Protein AF-A0A338P6B0-F1 (afdb_monomer)

InterPro domains:
  IPR024129 Sphingomyelin phosphodiesterase 4 [PF14724] (1-110)
  IPR024129 Sphingomyelin phosphodiesterase 4 [PTHR12988] (1-110)

Radius of gyration: 15.69 Å; Cα contacts (8 Å, |Δi|>4): 80; chains: 1; bounding box: 46×27×50 Å

Solvent-accessible surface area (backbone atoms only — not comparable to full-atom values): 6529 Å² total; per-residue (Å²): 135,83,74,83,70,80,70,52,51,69,54,57,44,50,52,53,56,53,41,69,75,75,45,58,71,63,57,46,53,55,53,49,44,50,50,60,69,75,49,56,46,77,50,47,60,71,38,42,67,58,52,50,33,50,48,70,18,40,94,87,58,84,40,58,37,65,39,63,89,75,57,38,58,91,81,39,45,64,57,29,51,50,52,50,52,38,64,28,88,88,15,53,54,41,53,42,53,52,51,56,64,66,59,73,86,77,75,82,73,131

Organism: Mus musculus (NCBI:txid10090)

Mean predicted aligned error: 7.21 Å

Sequence (110 aa):
MAFPHLQQPSFLLASLKADSINKPFAQRCQDLVKVIEDFPAKELHAVFPWLVESIFGSLDGVLVGWNLRCLQGRVNPVEYSTAMEFLDPSGPMMKLVYKLQAEDYNFDFP

Secondary structure (DSSP, 8-state):
--------HHHHHHHHHHHHHHS-HHHHHHHHHHHHHHS-HHHHHHHHHHHHHHHH--TTSS--TT-GGG--TTT-HHHHHHHHHHHSTTSHHHHHHHHHHSS-------

Foldseek 3Di:
DDDPPPQPLVNVLVVLVVCLPVDDLLVNLVVLLCCLVPDALVSLVSCVVVQCCLCPNDPVNPGCRVVLVPLDCVVPVPSNVSNCQCPPCPHSVVSSVVSNVPPDPPPPPD

Structure (mmCIF, N/CA/C/O backbone):
data_AF-A0A338P6B0-F1
#
_entry.id   AF-A0A338P6B0-F1
#
loop_
_atom_site.group_PDB
_atom_site.id
_atom_site.type_symbol
_atom_site.label_atom_id
_atom_site.label_alt_id
_atom_site.label_comp_id
_atom_site.label_asym_id
_atom_site.label_entity_id
_atom_site.label_seq_id
_atom_site.pdbx_PDB_ins_code
_atom_site.Cartn_x
_atom_site.Cartn_y
_atom_site.Cartn_z
_atom_site.occupancy
_atom_site.B_iso_or_equiv
_atom_site.auth_seq_id
_atom_site.auth_comp_id
_atom_site.auth_asym_id
_atom_site.auth_atom_id
_atom_site.pdbx_PDB_model_num
ATOM 1 N N . MET A 1 1 ? 7.645 2.167 31.956 1.00 34.25 1 MET A N 1
ATOM 2 C CA . MET A 1 1 ? 7.001 1.435 30.846 1.00 34.25 1 MET A CA 1
ATOM 3 C C . MET A 1 1 ? 6.404 2.490 29.930 1.00 34.25 1 MET A C 1
ATOM 5 O O . MET A 1 1 ? 5.548 3.234 30.388 1.00 34.25 1 MET A O 1
ATOM 9 N N . ALA A 1 2 ? 6.963 2.678 28.734 1.00 34.28 2 ALA A N 1
ATOM 10 C CA . ALA A 1 2 ? 6.508 3.710 27.806 1.00 34.28 2 ALA A CA 1
ATOM 11 C C . ALA A 1 2 ? 5.247 3.213 27.091 1.00 34.28 2 ALA A C 1
ATOM 13 O O . ALA A 1 2 ? 5.268 2.146 26.483 1.00 34.28 2 ALA A O 1
ATOM 14 N N . PHE A 1 3 ? 4.155 3.966 27.200 1.00 38.03 3 PHE A N 1
ATOM 15 C CA . PHE A 1 3 ? 2.986 3.782 26.348 1.00 38.03 3 PHE A CA 1
ATOM 16 C C . PHE A 1 3 ? 3.438 3.981 24.894 1.00 38.03 3 PHE A C 1
ATOM 18 O O . PHE A 1 3 ? 4.085 5.000 24.631 1.00 38.03 3 PHE A O 1
ATOM 25 N N . PRO A 1 4 ? 3.147 3.066 23.949 1.00 51.69 4 PRO A N 1
ATOM 26 C CA . PRO A 1 4 ? 3.332 3.390 22.549 1.00 51.69 4 PRO A CA 1
ATOM 27 C C . PRO A 1 4 ? 2.325 4.501 22.261 1.00 51.69 4 PRO A C 1
ATOM 29 O O . PRO A 1 4 ? 1.113 4.323 22.350 1.00 51.69 4 PRO A O 1
ATOM 32 N N . HIS A 1 5 ? 2.866 5.697 22.082 1.00 48.66 5 HIS A N 1
ATOM 33 C CA . HIS A 1 5 ? 2.152 6.906 21.733 1.00 48.66 5 HIS A CA 1
ATOM 34 C C . HIS A 1 5 ? 1.182 6.578 20.594 1.00 48.66 5 HIS A C 1
ATOM 36 O O . HIS A 1 5 ? 1.644 6.220 19.514 1.00 48.66 5 HIS A O 1
ATOM 42 N N . LEU A 1 6 ? -0.131 6.680 20.848 1.00 49.47 6 LEU A N 1
ATOM 43 C CA . LEU A 1 6 ? -1.182 6.711 19.826 1.00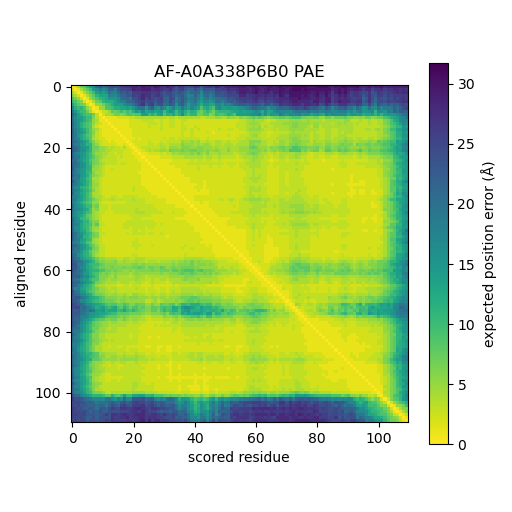 49.47 6 LEU A CA 1
ATOM 44 C C . LEU A 1 6 ? -0.701 7.647 18.723 1.00 49.47 6 LEU A C 1
ATOM 46 O O . LEU A 1 6 ? -0.664 8.867 18.905 1.00 49.47 6 LEU A O 1
ATOM 50 N N . GLN A 1 7 ? -0.192 7.068 17.640 1.00 53.53 7 GLN A N 1
ATOM 51 C CA . GLN A 1 7 ? 0.432 7.824 16.578 1.00 53.53 7 GLN A CA 1
ATOM 52 C C . GLN A 1 7 ? -0.703 8.645 15.982 1.00 53.53 7 GLN A C 1
ATOM 54 O O . GLN A 1 7 ? -1.694 8.097 15.511 1.00 53.53 7 GLN A O 1
ATOM 59 N N . GLN A 1 8 ? -0.649 9.973 16.124 1.00 59.91 8 GLN A N 1
ATOM 60 C CA . GLN A 1 8 ? -1.706 10.792 15.549 1.00 59.91 8 GLN A CA 1
ATOM 61 C C . GLN A 1 8 ? -1.793 10.440 14.056 1.00 59.91 8 GLN A C 1
ATOM 63 O O . GLN A 1 8 ? -0.744 10.338 13.413 1.00 59.91 8 GLN A O 1
ATOM 68 N N . PRO A 1 9 ? -2.995 10.265 13.482 1.00 63.06 9 PRO A N 1
ATOM 69 C CA . PRO A 1 9 ? -3.140 9.875 12.078 1.00 63.06 9 PRO A CA 1
ATOM 70 C C . PRO A 1 9 ? -2.410 10.830 11.114 1.00 63.06 9 PRO A C 1
ATOM 72 O O . PRO A 1 9 ? -1.958 10.425 10.045 1.00 63.06 9 PRO A O 1
ATOM 75 N N . SER A 1 10 ? -2.201 12.084 11.531 1.00 75.75 10 SER A N 1
ATOM 76 C CA . SER A 1 10 ? -1.361 13.075 10.852 1.00 75.75 10 SER A CA 1
ATOM 77 C C . SER A 1 10 ? 0.113 12.664 10.730 1.00 75.75 10 SER A C 1
ATOM 79 O O . SER A 1 10 ? 0.720 12.905 9.688 1.00 75.75 10 SER A O 1
ATOM 81 N N . PHE A 1 11 ? 0.694 12.031 11.752 1.00 86.38 11 PHE A N 1
ATOM 82 C CA . PHE A 1 11 ? 2.084 11.576 11.735 1.00 86.38 11 PHE A CA 1
ATOM 83 C C . PHE A 1 11 ? 2.261 10.356 10.833 1.00 86.38 11 PHE A C 1
ATOM 85 O O . PHE A 1 11 ? 3.168 10.356 10.006 1.00 86.38 11 PHE A O 1
ATOM 92 N N . LEU A 1 12 ? 1.367 9.362 10.927 1.00 89.25 12 LEU A N 1
ATOM 93 C CA . LEU A 1 12 ? 1.394 8.197 10.036 1.00 89.25 12 LEU A CA 1
ATOM 94 C C . LEU A 1 12 ? 1.324 8.635 8.566 1.00 89.25 12 LEU A C 1
ATOM 96 O O . LEU A 1 12 ? 2.152 8.225 7.754 1.00 89.25 12 LEU A O 1
ATOM 100 N N . LEU A 1 13 ? 0.389 9.533 8.239 1.00 89.88 13 LEU A N 1
ATOM 101 C CA . LEU A 1 13 ? 0.268 10.088 6.894 1.00 89.88 13 LEU A CA 1
ATOM 102 C C . LEU A 1 13 ? 1.536 10.833 6.451 1.00 89.88 13 LEU A C 1
ATOM 104 O O . LEU A 1 13 ? 1.967 10.687 5.308 1.00 89.88 13 LEU A O 1
ATOM 108 N N . ALA A 1 14 ? 2.134 11.635 7.335 1.00 90.25 14 ALA A N 1
ATOM 109 C CA . ALA A 1 14 ? 3.360 12.370 7.033 1.00 90.25 14 ALA A CA 1
ATOM 110 C C . ALA A 1 14 ? 4.542 11.427 6.758 1.00 90.25 14 ALA A C 1
ATOM 112 O O . ALA A 1 14 ? 5.258 11.625 5.775 1.00 90.25 14 ALA A O 1
ATOM 113 N N . SER A 1 15 ? 4.711 10.381 7.571 1.00 90.75 15 SER A N 1
ATOM 114 C CA . SER A 1 15 ? 5.738 9.355 7.369 1.00 90.75 15 SER A CA 1
ATOM 115 C C . SER A 1 15 ? 5.542 8.616 6.048 1.00 90.75 15 SER A C 1
ATOM 117 O O . SER A 1 15 ? 6.479 8.530 5.258 1.00 90.75 15 SER A O 1
ATOM 119 N N . LEU A 1 16 ? 4.317 8.170 5.751 1.00 91.94 16 LEU A N 1
ATOM 120 C CA . LEU A 1 16 ? 4.005 7.486 4.494 1.00 91.94 16 LEU A CA 1
ATOM 121 C C . LEU A 1 16 ? 4.262 8.373 3.268 1.00 91.94 16 LEU A C 1
ATOM 123 O O . LEU A 1 16 ? 4.820 7.913 2.270 1.00 91.94 16 LEU A O 1
ATOM 127 N N . LYS A 1 17 ? 3.911 9.662 3.343 1.00 91.56 17 LYS A N 1
ATOM 128 C CA . LYS A 1 17 ? 4.219 10.637 2.287 1.00 91.56 17 LYS A CA 1
ATOM 129 C C . LYS A 1 17 ? 5.722 10.817 2.098 1.00 91.56 17 LYS A C 1
ATOM 131 O O . LYS A 1 17 ? 6.184 10.802 0.959 1.00 91.56 17 LYS A O 1
ATOM 136 N N . ALA A 1 18 ? 6.488 10.947 3.178 1.00 91.00 18 ALA A N 1
ATOM 137 C CA . ALA A 1 18 ? 7.942 11.057 3.089 1.00 91.00 18 ALA A CA 1
ATOM 138 C C . ALA A 1 18 ? 8.565 9.794 2.467 1.00 91.00 18 ALA A C 1
ATOM 140 O O . ALA A 1 18 ? 9.399 9.885 1.563 1.00 91.00 18 ALA A O 1
ATOM 141 N N . ASP A 1 19 ? 8.113 8.617 2.888 1.00 89.94 19 ASP A N 1
ATOM 142 C CA . ASP A 1 19 ? 8.575 7.331 2.368 1.00 89.94 19 ASP A CA 1
ATOM 143 C C . ASP A 1 19 ? 8.227 7.138 0.891 1.00 89.94 19 ASP A C 1
ATOM 145 O O . ASP A 1 19 ? 9.012 6.556 0.140 1.00 89.94 19 ASP A O 1
ATOM 149 N N . SER A 1 20 ? 7.092 7.689 0.447 1.00 86.31 20 SER A N 1
ATOM 150 C CA . SER A 1 20 ? 6.655 7.602 -0.948 1.00 86.31 20 SER A CA 1
ATOM 151 C C . SER A 1 20 ? 7.646 8.220 -1.942 1.00 86.31 20 SER A C 1
ATOM 153 O O . SER A 1 20 ? 7.681 7.788 -3.092 1.00 86.31 20 SER A O 1
ATOM 155 N N . ILE A 1 21 ? 8.475 9.169 -1.497 1.00 86.31 21 ILE A N 1
ATOM 156 C CA . ILE A 1 21 ? 9.459 9.883 -2.325 1.00 86.31 21 ILE A CA 1
ATOM 157 C C . ILE A 1 21 ? 10.870 9.313 -2.125 1.00 86.31 21 ILE A C 1
ATOM 159 O O . ILE A 1 21 ? 11.664 9.284 -3.062 1.00 86.31 21 ILE A O 1
ATOM 163 N N . ASN A 1 22 ? 11.186 8.852 -0.913 1.00 89.50 22 ASN A N 1
ATOM 164 C CA . ASN A 1 22 ? 12.560 8.522 -0.527 1.00 89.50 22 ASN A CA 1
ATOM 165 C C . ASN A 1 22 ? 12.908 7.029 -0.634 1.00 89.50 22 ASN A C 1
ATOM 167 O O . ASN A 1 22 ? 14.090 6.686 -0.610 1.00 89.50 22 ASN A O 1
ATOM 171 N N . LYS A 1 23 ? 11.915 6.133 -0.731 1.00 91.44 23 LYS A N 1
ATOM 172 C CA . LYS A 1 23 ? 12.139 4.679 -0.737 1.00 91.44 23 LYS A CA 1
ATOM 173 C C . LYS A 1 23 ? 11.882 4.038 -2.111 1.00 91.44 23 LYS A C 1
ATOM 175 O O . LYS A 1 23 ? 10.958 4.446 -2.819 1.00 91.44 23 LYS A O 1
ATOM 180 N N . PRO A 1 24 ? 12.629 2.975 -2.473 1.00 92.00 24 PRO A N 1
ATOM 181 C CA . PRO A 1 24 ? 12.339 2.163 -3.657 1.00 92.00 24 PRO A CA 1
ATOM 182 C C . PRO A 1 24 ? 10.919 1.575 -3.635 1.00 92.00 24 PRO A C 1
ATOM 184 O O . PRO A 1 24 ? 10.380 1.284 -2.568 1.00 92.00 24 PRO A O 1
ATOM 187 N N . PHE A 1 25 ? 10.320 1.344 -4.810 1.00 91.94 25 PHE A N 1
ATOM 188 C CA . PHE A 1 25 ? 8.941 0.844 -4.949 1.00 91.94 25 PHE A CA 1
ATOM 189 C C . PHE A 1 25 ? 8.655 -0.426 -4.139 1.00 91.94 25 PHE A C 1
ATOM 191 O O . PHE A 1 25 ? 7.689 -0.459 -3.377 1.00 91.94 25 PHE A O 1
ATOM 198 N N . ALA A 1 26 ? 9.519 -1.437 -4.246 1.00 91.38 26 ALA A N 1
ATOM 199 C CA . ALA A 1 26 ? 9.328 -2.696 -3.533 1.00 91.38 26 ALA A CA 1
ATOM 200 C C . ALA A 1 26 ? 9.326 -2.508 -2.005 1.00 91.38 26 ALA A C 1
ATOM 202 O O . ALA A 1 26 ? 8.476 -3.067 -1.313 1.00 91.38 26 ALA A O 1
ATOM 203 N N . GLN A 1 27 ? 10.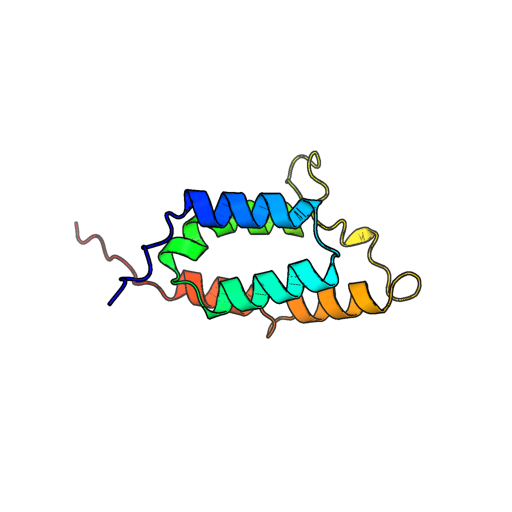218 -1.656 -1.485 1.00 92.75 27 GLN A N 1
ATOM 204 C CA . GLN A 1 27 ? 10.269 -1.352 -0.055 1.00 92.75 27 GLN A CA 1
ATOM 205 C C . GLN A 1 27 ? 9.014 -0.606 0.401 1.00 92.75 27 GLN A C 1
ATOM 207 O O . GLN A 1 27 ? 8.453 -0.939 1.441 1.00 92.75 27 GLN A O 1
ATOM 212 N N . ARG A 1 28 ? 8.533 0.357 -0.398 1.00 94.00 28 ARG A N 1
ATOM 213 C CA . ARG A 1 28 ? 7.277 1.070 -0.114 1.00 94.00 28 ARG A CA 1
ATOM 214 C C . ARG A 1 28 ? 6.103 0.101 0.007 1.00 94.00 28 ARG A C 1
ATOM 216 O O . ARG A 1 28 ? 5.334 0.211 0.952 1.00 94.00 28 ARG A O 1
ATOM 223 N N . CYS A 1 29 ? 5.990 -0.870 -0.902 1.00 94.38 29 CYS A N 1
ATOM 224 C CA . CYS A 1 29 ? 4.933 -1.880 -0.833 1.00 94.38 29 CYS A CA 1
ATOM 225 C C . CYS A 1 29 ? 5.035 -2.722 0.444 1.00 94.38 29 CYS A C 1
ATOM 227 O O . CYS A 1 29 ? 4.032 -2.892 1.129 1.00 94.38 29 CYS A O 1
ATOM 229 N N . GLN A 1 30 ? 6.232 -3.199 0.801 1.00 93.62 30 GLN A N 1
ATOM 230 C CA . GLN A 1 30 ? 6.442 -3.982 2.027 1.00 93.62 30 GLN A CA 1
ATOM 231 C C . GLN A 1 30 ? 6.120 -3.193 3.299 1.00 93.62 30 GLN A C 1
ATOM 233 O O . GLN A 1 30 ? 5.496 -3.729 4.215 1.00 93.62 30 GLN A O 1
ATOM 238 N N . ASP A 1 31 ? 6.520 -1.925 3.357 1.00 93.94 31 ASP A N 1
ATOM 239 C CA . ASP A 1 31 ? 6.215 -1.055 4.492 1.00 93.94 31 ASP A CA 1
ATOM 240 C C . ASP A 1 31 ? 4.701 -0.818 4.600 1.00 93.94 31 ASP A C 1
ATOM 242 O O . ASP A 1 31 ? 4.146 -0.881 5.695 1.00 93.94 31 ASP A O 1
ATOM 246 N N . LEU A 1 32 ? 4.009 -0.642 3.468 1.00 94.88 32 LEU A N 1
ATOM 247 C CA . LEU A 1 32 ? 2.549 -0.543 3.437 1.00 94.88 32 LEU A CA 1
ATOM 248 C C . LEU A 1 32 ? 1.858 -1.824 3.910 1.00 94.88 32 LEU A C 1
ATOM 250 O O . LEU A 1 32 ? 0.864 -1.721 4.623 1.00 94.88 32 LEU A O 1
ATOM 254 N N . VAL A 1 33 ? 2.377 -3.012 3.573 1.00 96.25 33 VAL A N 1
ATOM 255 C CA . VAL A 1 33 ? 1.838 -4.278 4.105 1.00 96.25 33 VAL A CA 1
ATOM 256 C C . VAL A 1 33 ? 1.872 -4.271 5.630 1.00 96.25 33 VAL A C 1
ATOM 258 O O . VAL A 1 33 ? 0.843 -4.508 6.258 1.00 96.25 33 VAL A O 1
ATOM 261 N N . LYS A 1 34 ? 3.018 -3.915 6.223 1.00 94.94 34 LYS A N 1
ATOM 262 C CA . LYS A 1 34 ? 3.155 -3.832 7.684 1.00 94.94 34 LYS A CA 1
ATOM 263 C C . LYS A 1 34 ? 2.206 -2.806 8.282 1.00 94.94 34 LYS A C 1
ATOM 265 O O . LYS A 1 34 ? 1.553 -3.095 9.272 1.00 94.94 34 LYS A O 1
ATOM 270 N N . VAL A 1 35 ? 2.068 -1.633 7.660 1.00 94.38 35 VAL A N 1
ATOM 271 C CA . VAL A 1 35 ? 1.124 -0.616 8.146 1.00 94.38 35 VAL A CA 1
ATOM 272 C C . VAL A 1 35 ? -0.310 -1.151 8.152 1.00 94.38 35 VAL A C 1
ATOM 274 O O . VAL A 1 35 ? -1.020 -0.981 9.140 1.00 94.38 35 VAL A O 1
ATOM 277 N N . ILE A 1 36 ? -0.731 -1.833 7.085 1.00 94.81 36 ILE A N 1
ATOM 278 C CA . ILE A 1 36 ? -2.072 -2.426 6.987 1.00 94.81 36 ILE A CA 1
ATOM 279 C C . ILE A 1 36 ? -2.292 -3.489 8.072 1.00 94.81 36 ILE A C 1
ATOM 281 O O . ILE A 1 36 ? -3.394 -3.581 8.620 1.00 94.81 36 ILE A O 1
ATOM 285 N N . GLU A 1 37 ? -1.272 -4.280 8.399 1.00 93.88 37 GLU A N 1
ATOM 286 C CA . GLU A 1 37 ? -1.349 -5.333 9.417 1.00 93.88 37 GLU A CA 1
ATOM 287 C C . GLU A 1 37 ? -1.336 -4.758 10.844 1.00 93.88 37 GLU A C 1
ATOM 289 O O . GLU A 1 37 ? -2.247 -5.057 11.624 1.00 93.88 37 GLU A O 1
ATOM 294 N N . ASP A 1 38 ? -0.394 -3.865 11.144 1.00 94.44 38 ASP A N 1
ATOM 295 C CA . ASP A 1 38 ? -0.065 -3.418 12.502 1.00 94.44 38 ASP A CA 1
ATOM 296 C C . ASP A 1 38 ? -0.981 -2.302 13.033 1.00 94.44 38 ASP A C 1
ATOM 298 O O . ASP A 1 38 ? -1.219 -2.219 14.240 1.00 94.44 38 ASP A O 1
ATOM 302 N N . PHE A 1 39 ? -1.513 -1.433 12.164 1.00 92.62 39 PHE A N 1
ATOM 303 C CA . PHE A 1 39 ? -2.287 -0.263 12.600 1.00 92.62 39 PHE A CA 1
ATOM 304 C C . PHE A 1 39 ? -3.790 -0.555 12.727 1.00 92.62 39 PHE A C 1
ATOM 306 O O . PHE A 1 39 ? -4.338 -1.342 11.950 1.00 92.62 39 PHE A O 1
ATOM 313 N N . PRO A 1 40 ? -4.508 0.076 13.676 1.00 91.38 40 PRO A N 1
ATOM 314 C CA . PRO A 1 40 ? -5.953 -0.094 13.821 1.00 91.38 40 PRO A CA 1
ATOM 315 C C . PRO A 1 40 ? -6.723 0.550 12.657 1.00 91.38 40 PRO A C 1
ATOM 317 O O . PRO A 1 40 ? -6.252 1.501 12.029 1.00 91.38 40 PRO A O 1
ATOM 320 N N . ALA A 1 41 ? -7.941 0.068 12.391 1.00 91.06 41 ALA A N 1
ATOM 321 C CA . ALA A 1 41 ? -8.752 0.543 11.268 1.00 91.06 41 ALA A CA 1
ATOM 322 C C . ALA A 1 41 ? -9.034 2.053 11.336 1.00 91.06 41 ALA A C 1
ATOM 324 O O . ALA A 1 41 ? -8.934 2.723 10.313 1.00 91.06 41 ALA A O 1
ATOM 325 N N . LYS A 1 42 ? -9.251 2.627 12.525 1.00 88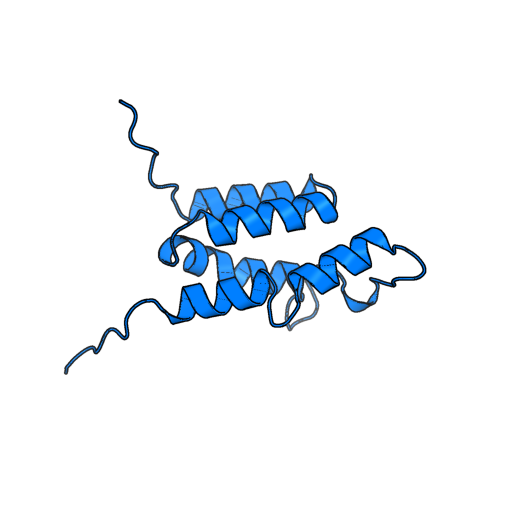.94 42 LYS A N 1
ATOM 326 C CA . LYS A 1 42 ? -9.367 4.085 12.716 1.00 88.94 42 LYS A CA 1
ATOM 327 C C . LYS A 1 42 ? -8.203 4.898 12.128 1.00 88.94 42 LYS A C 1
ATOM 329 O O . LYS A 1 42 ? -8.429 5.944 11.522 1.00 88.94 42 LYS A O 1
ATOM 334 N N . GLU A 1 43 ? -6.960 4.455 12.320 1.00 90.62 43 GLU A N 1
ATOM 335 C CA . GLU A 1 43 ? -5.785 5.144 11.761 1.00 90.62 43 GLU A CA 1
ATOM 336 C C . GLU A 1 43 ? -5.673 4.904 10.254 1.00 90.62 43 GLU A C 1
ATOM 338 O O . GLU A 1 43 ? -5.368 5.826 9.494 1.00 90.62 43 GLU A O 1
ATOM 343 N N . LEU A 1 44 ? -5.999 3.687 9.816 1.00 93.00 44 LEU A N 1
ATOM 344 C CA . LEU A 1 44 ? -6.014 3.311 8.406 1.00 93.00 44 LEU A CA 1
ATOM 345 C C . LEU A 1 44 ? -7.075 4.086 7.603 1.00 93.00 44 LEU A C 1
ATOM 347 O O . LEU A 1 44 ? -6.789 4.514 6.487 1.00 93.00 44 LEU A O 1
ATOM 351 N N . HIS A 1 45 ? -8.251 4.353 8.179 1.00 91.75 45 HIS A N 1
ATOM 352 C CA . HIS A 1 45 ? -9.307 5.185 7.584 1.00 91.75 45 HIS A CA 1
ATOM 353 C C . HIS A 1 45 ? -8.803 6.591 7.260 1.00 91.75 45 HIS A C 1
ATOM 355 O O . HIS A 1 45 ? -9.088 7.123 6.189 1.00 91.75 45 HIS A O 1
ATOM 361 N N . ALA A 1 46 ? -8.005 7.182 8.152 1.00 90.69 46 ALA A N 1
ATOM 362 C CA . ALA A 1 46 ? -7.473 8.527 7.953 1.00 90.69 46 ALA A CA 1
ATOM 363 C C . ALA A 1 46 ? -6.461 8.611 6.796 1.00 90.69 46 ALA A C 1
ATOM 365 O O . ALA A 1 46 ? -6.357 9.653 6.147 1.00 90.69 46 ALA A O 1
ATOM 366 N N . VAL A 1 47 ? -5.717 7.533 6.527 1.00 93.12 47 VAL A N 1
ATOM 367 C CA . VAL A 1 47 ? -4.715 7.493 5.445 1.00 93.12 47 VAL A CA 1
ATOM 368 C C . VAL A 1 47 ? -5.247 6.895 4.143 1.00 93.12 47 VAL A C 1
ATOM 370 O O . VAL A 1 47 ? -4.648 7.117 3.091 1.00 93.12 47 VAL A O 1
ATOM 373 N N . PHE A 1 48 ? -6.371 6.175 4.187 1.00 93.88 48 PHE A N 1
ATOM 374 C CA . PHE A 1 48 ? -6.930 5.449 3.046 1.00 93.88 48 PHE A CA 1
ATOM 375 C C . PHE A 1 48 ? -7.169 6.318 1.800 1.00 93.88 48 PHE A C 1
ATOM 377 O O . PHE A 1 48 ? -6.707 5.915 0.731 1.00 93.88 48 PHE A O 1
ATOM 384 N N . PRO A 1 49 ? -7.783 7.520 1.883 1.00 93.19 49 PRO A N 1
ATOM 385 C CA . PRO A 1 49 ? -7.989 8.358 0.700 1.00 93.19 49 PRO A CA 1
ATOM 386 C C . PRO A 1 49 ? -6.678 8.716 -0.006 1.00 93.19 49 PRO A C 1
ATOM 388 O O . PRO A 1 49 ? -6.574 8.614 -1.227 1.00 93.19 49 PRO A O 1
ATOM 391 N N . TRP A 1 50 ? -5.651 9.071 0.771 1.00 92.88 50 TRP A N 1
ATOM 392 C CA . TRP A 1 50 ? -4.333 9.377 0.224 1.00 92.88 50 TRP A CA 1
ATOM 393 C C . TRP A 1 50 ? -3.655 8.135 -0.362 1.00 92.88 50 TRP A C 1
ATOM 395 O O . TRP A 1 50 ? -3.009 8.229 -1.402 1.00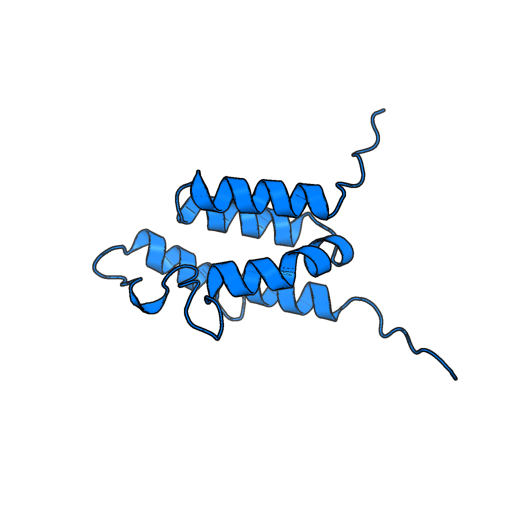 92.88 50 TRP A O 1
ATOM 405 N N . LEU A 1 51 ? -3.799 6.971 0.276 1.00 94.12 51 LEU A N 1
ATOM 406 C CA . LEU A 1 51 ? -3.228 5.722 -0.224 1.00 94.12 51 LEU A CA 1
ATOM 407 C C . LEU A 1 51 ? -3.813 5.352 -1.595 1.00 94.12 51 LEU A C 1
ATOM 409 O O . LEU A 1 51 ? -3.062 5.025 -2.511 1.00 94.12 51 LEU A O 1
ATOM 413 N N . VAL A 1 52 ? -5.136 5.451 -1.750 1.00 94.75 52 VAL A N 1
ATOM 414 C CA . VAL A 1 52 ? -5.831 5.191 -3.021 1.00 94.75 52 VAL A CA 1
ATOM 415 C C . VAL A 1 52 ? -5.322 6.133 -4.112 1.00 94.75 52 VAL A C 1
ATOM 417 O O . VAL A 1 52 ? -4.934 5.670 -5.183 1.00 94.75 52 VAL A O 1
ATOM 420 N N . GLU A 1 53 ? -5.249 7.434 -3.832 1.00 93.88 53 GLU A N 1
ATOM 421 C CA . GLU A 1 53 ? -4.733 8.429 -4.780 1.00 93.88 53 GLU A CA 1
ATOM 422 C C . GLU A 1 53 ? -3.248 8.197 -5.122 1.00 93.88 53 GLU A C 1
ATOM 424 O O . GLU A 1 53 ? -2.841 8.309 -6.277 1.00 93.88 53 GLU A O 1
ATOM 429 N N . SER A 1 54 ? -2.434 7.802 -4.140 1.00 93.44 54 SER A N 1
ATOM 430 C CA . SER A 1 54 ? -1.015 7.471 -4.321 1.00 93.44 54 SER A CA 1
ATOM 431 C C . SER A 1 54 ? -0.808 6.230 -5.194 1.00 93.44 54 SER A C 1
ATOM 433 O O . SER A 1 54 ? 0.136 6.187 -5.979 1.00 93.44 54 SER A O 1
ATOM 435 N N . ILE A 1 55 ? -1.689 5.230 -5.098 1.00 94.44 55 ILE A N 1
ATOM 436 C CA . ILE A 1 55 ? -1.600 3.987 -5.877 1.00 94.44 55 ILE A CA 1
ATOM 437 C C . ILE A 1 55 ? -2.156 4.187 -7.289 1.00 94.44 55 ILE A C 1
ATOM 439 O O . ILE A 1 55 ? -1.461 3.928 -8.274 1.00 94.44 55 ILE A O 1
ATOM 443 N N . PHE A 1 56 ? -3.407 4.636 -7.393 1.00 94.50 56 PHE A N 1
ATOM 444 C CA . PHE A 1 56 ? -4.162 4.645 -8.649 1.00 94.50 56 PHE A CA 1
ATOM 445 C C . PHE A 1 56 ? -4.062 5.964 -9.414 1.00 94.50 56 PHE A C 1
ATOM 447 O O . PHE A 1 56 ? -4.371 5.999 -10.606 1.00 94.50 56 PHE A O 1
ATOM 454 N N . GLY A 1 57 ? -3.601 7.021 -8.752 1.00 93.75 57 GLY A N 1
ATOM 455 C CA . GLY A 1 57 ? -3.639 8.374 -9.276 1.00 93.75 57 GLY A CA 1
ATOM 456 C C . GLY A 1 57 ? -4.944 9.092 -8.946 1.00 93.75 57 GLY A C 1
ATOM 457 O O . GLY A 1 57 ? -5.908 8.504 -8.448 1.00 93.75 57 GLY A O 1
ATOM 458 N N . SER A 1 58 ? -4.962 10.392 -9.216 1.00 91.81 58 SER A N 1
ATOM 459 C CA . SER A 1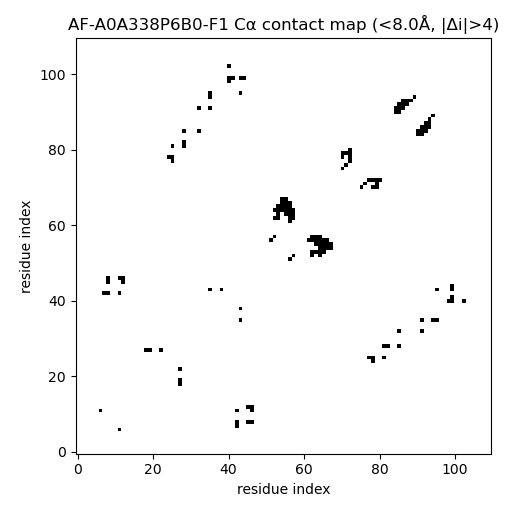 58 ? -6.138 11.235 -9.040 1.00 91.81 58 SER A CA 1
ATOM 460 C C . SER A 1 58 ? -7.068 11.139 -10.254 1.00 91.81 58 SER A C 1
ATOM 462 O O . SER A 1 58 ? -6.643 10.891 -11.383 1.00 91.81 58 SER A O 1
ATOM 464 N N . LEU A 1 59 ? -8.366 11.365 -10.031 1.00 87.25 59 LEU A N 1
ATOM 465 C CA . LEU A 1 59 ? -9.388 11.316 -11.088 1.00 87.25 59 LEU A CA 1
ATOM 466 C C . LEU A 1 59 ? -9.180 12.381 -12.174 1.00 87.25 59 LEU A C 1
ATOM 468 O O . LEU A 1 59 ? -9.527 12.155 -13.331 1.00 87.25 59 LEU A O 1
ATOM 472 N N . ASP A 1 60 ? -8.614 13.531 -11.805 1.00 89.38 60 ASP A N 1
ATOM 473 C CA . ASP A 1 60 ? -8.265 14.619 -12.725 1.00 89.38 60 ASP A CA 1
ATOM 474 C C . ASP A 1 60 ? -6.960 14.359 -13.505 1.00 89.38 60 ASP A C 1
ATOM 476 O O . ASP A 1 60 ? -6.609 15.130 -14.398 1.00 89.38 60 ASP A O 1
ATOM 480 N N . GLY A 1 61 ? -6.247 13.271 -13.191 1.00 84.19 61 GLY A N 1
ATOM 481 C CA . GLY A 1 61 ? -4.999 12.876 -13.839 1.00 84.19 61 GLY A CA 1
ATOM 482 C C . GLY A 1 61 ? -3.776 13.712 -13.455 1.00 84.19 61 GLY A C 1
ATOM 483 O O . GLY A 1 61 ? -2.711 13.505 -14.039 1.00 84.19 61 GLY A O 1
ATOM 484 N N . VAL A 1 62 ? -3.891 14.634 -12.492 1.00 89.69 62 VAL A N 1
ATOM 485 C CA . VAL A 1 62 ? -2.760 15.444 -12.002 1.00 89.69 62 VAL A CA 1
ATOM 486 C C . VAL A 1 62 ? -1.727 14.566 -11.293 1.00 89.69 62 VAL A C 1
ATOM 488 O O . VAL A 1 62 ? -0.521 14.730 -11.490 1.00 89.69 62 VAL A O 1
ATOM 491 N N . LEU A 1 63 ? -2.189 13.603 -10.496 1.00 89.50 63 LEU A N 1
ATOM 492 C CA . LEU A 1 63 ? -1.355 12.600 -9.850 1.00 89.50 63 LEU A CA 1
ATOM 493 C C . LEU A 1 63 ? -1.460 11.289 -10.627 1.00 89.50 63 LEU A C 1
ATOM 495 O O . LEU A 1 63 ? -2.529 10.705 -10.744 1.00 89.50 63 LEU A O 1
ATOM 499 N N . VAL A 1 64 ? -0.326 10.793 -11.124 1.00 91.00 64 VAL A N 1
ATOM 500 C CA . VAL A 1 64 ? -0.242 9.518 -11.867 1.00 91.00 64 VAL A CA 1
ATOM 501 C C . VAL A 1 64 ? -0.259 8.280 -10.952 1.00 91.00 64 VAL A C 1
ATOM 503 O O . VAL A 1 64 ? -0.326 7.142 -11.419 1.00 91.00 64 VAL A O 1
ATOM 506 N N . GLY A 1 65 ? -0.160 8.496 -9.639 1.00 92.62 65 GLY A N 1
ATOM 507 C CA . GLY A 1 65 ? -0.022 7.444 -8.639 1.00 92.62 65 GLY A CA 1
ATOM 508 C C . GLY A 1 65 ? 1.252 6.620 -8.834 1.00 92.62 65 GLY A C 1
ATOM 509 O O . GLY A 1 65 ? 2.322 7.157 -9.134 1.00 92.62 65 GLY A O 1
ATOM 510 N N . TRP A 1 66 ? 1.141 5.296 -8.732 1.00 92.75 66 TRP A N 1
ATOM 511 C CA . TRP A 1 66 ? 2.245 4.367 -9.004 1.00 92.75 66 TRP A CA 1
ATOM 512 C C . TRP A 1 66 ? 2.518 4.166 -10.494 1.00 92.75 66 TRP A C 1
ATOM 514 O O . TRP A 1 66 ? 3.406 3.397 -10.857 1.00 92.75 66 TRP A O 1
ATOM 524 N N . ASN A 1 67 ? 1.766 4.847 -11.363 1.00 91.50 67 ASN A N 1
ATOM 525 C CA . ASN A 1 67 ? 1.858 4.699 -12.807 1.00 91.50 67 ASN A CA 1
ATOM 526 C C . ASN A 1 67 ? 1.742 3.227 -13.245 1.00 91.50 67 ASN A C 1
ATOM 528 O O . ASN A 1 67 ? 2.529 2.725 -14.050 1.00 91.50 67 ASN A O 1
ATOM 532 N N . LEU A 1 68 ? 0.730 2.533 -12.708 1.00 90.31 68 LEU A N 1
ATOM 533 C CA . LEU A 1 68 ? 0.485 1.104 -12.943 1.00 90.31 68 LEU A CA 1
ATOM 534 C C . LEU A 1 68 ? 0.419 0.749 -14.441 1.00 90.31 68 LEU A C 1
ATOM 536 O O . LEU A 1 68 ? 0.806 -0.344 -14.838 1.00 90.31 68 LEU A O 1
ATOM 540 N N . ARG A 1 69 ? -0.002 1.694 -15.294 1.00 87.81 69 ARG A N 1
ATOM 541 C CA . ARG A 1 69 ? -0.015 1.555 -16.761 1.00 87.81 69 ARG A CA 1
ATOM 542 C C . ARG A 1 69 ? 1.378 1.306 -17.352 1.00 87.81 69 ARG A C 1
ATOM 544 O O . ARG A 1 69 ? 1.503 0.570 -18.329 1.00 87.81 69 ARG A O 1
ATOM 551 N N . CYS A 1 70 ? 2.407 1.947 -16.807 1.00 86.81 70 CYS A N 1
ATOM 552 C CA . CYS A 1 70 ? 3.790 1.812 -17.271 1.00 86.81 70 CYS A CA 1
ATOM 553 C C . CYS A 1 70 ? 4.521 0.632 -16.621 1.00 86.81 70 CYS A C 1
ATOM 555 O O . CYS A 1 70 ? 5.646 0.315 -17.009 1.00 86.81 70 CYS A O 1
ATOM 557 N N . LEU A 1 71 ? 3.890 -0.024 -15.653 1.00 87.44 71 LEU A N 1
ATOM 558 C CA . LEU A 1 71 ? 4.475 -1.097 -14.876 1.00 87.44 71 LEU A CA 1
ATOM 559 C C . LEU A 1 71 ? 4.367 -2.397 -15.691 1.00 87.44 71 LEU A C 1
ATOM 561 O O . LEU A 1 71 ? 3.322 -3.037 -15.763 1.00 87.44 71 LEU A O 1
ATOM 565 N N . GLN A 1 72 ? 5.443 -2.735 -16.407 1.00 85.12 72 GLN A N 1
ATOM 566 C CA . GLN A 1 72 ? 5.479 -3.835 -17.377 1.00 85.12 72 GLN A CA 1
ATOM 567 C C . GLN A 1 72 ? 6.411 -4.957 -16.912 1.00 85.12 72 GLN A C 1
ATOM 569 O O . GLN A 1 72 ? 7.610 -4.737 -16.741 1.00 85.12 72 GLN A O 1
ATOM 574 N N . GLY A 1 73 ? 5.902 -6.190 -16.828 1.00 82.94 73 GLY A N 1
ATOM 575 C CA . GLY A 1 73 ? 6.673 -7.347 -16.349 1.00 82.94 73 GLY A CA 1
ATOM 576 C C . GLY A 1 73 ? 7.917 -7.707 -17.172 1.00 82.94 73 GLY A C 1
ATOM 577 O O . GLY A 1 73 ? 8.811 -8.369 -16.662 1.00 82.94 73 GLY A O 1
ATOM 578 N N . ARG A 1 74 ? 8.024 -7.253 -18.428 1.00 84.12 74 ARG A N 1
ATOM 579 C CA . ARG A 1 74 ? 9.235 -7.455 -19.250 1.00 84.12 74 ARG A CA 1
ATOM 580 C C . ARG A 1 74 ? 10.343 -6.443 -18.961 1.00 84.12 74 ARG A C 1
ATOM 582 O O . ARG A 1 74 ? 11.504 -6.750 -19.197 1.00 84.12 74 AR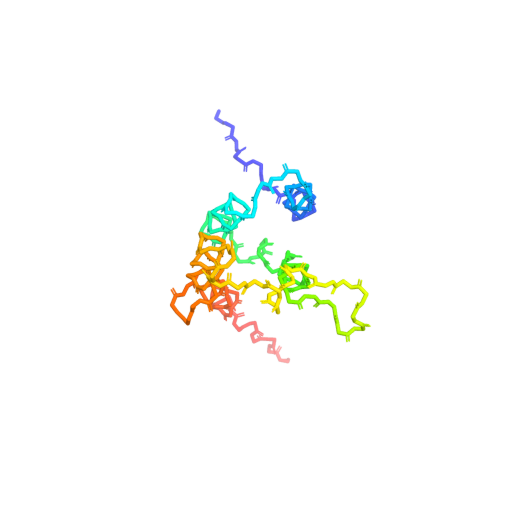G A O 1
ATOM 589 N N . VAL A 1 75 ? 9.977 -5.245 -18.505 1.00 85.25 75 VAL A N 1
ATOM 590 C CA . VAL A 1 75 ? 10.911 -4.133 -18.271 1.00 85.25 75 VAL A CA 1
ATOM 591 C C . VAL A 1 75 ? 11.334 -4.108 -16.808 1.00 85.25 75 VAL A C 1
ATOM 593 O O . VAL A 1 75 ? 12.518 -3.981 -16.518 1.00 85.25 75 VAL A O 1
ATOM 596 N N . ASN A 1 76 ? 10.376 -4.280 -15.893 1.00 85.31 76 ASN A N 1
ATOM 597 C CA . ASN A 1 76 ? 10.636 -4.342 -14.461 1.00 85.31 76 ASN A CA 1
ATOM 598 C C . ASN A 1 76 ? 9.860 -5.505 -13.813 1.00 85.31 76 ASN A C 1
ATOM 600 O O . ASN A 1 76 ? 8.789 -5.295 -13.240 1.00 85.31 76 ASN A O 1
ATOM 604 N N . PRO A 1 77 ? 10.361 -6.750 -13.933 1.00 89.44 77 PRO A N 1
ATOM 605 C CA . PRO A 1 77 ? 9.650 -7.939 -13.461 1.00 89.44 77 PRO A CA 1
ATOM 606 C C . PRO A 1 77 ? 9.429 -7.938 -11.946 1.00 89.44 77 PRO A C 1
ATOM 608 O O . PRO A 1 77 ? 8.391 -8.404 -11.484 1.00 89.44 77 PRO A O 1
ATOM 611 N N . VAL A 1 78 ? 10.381 -7.398 -11.178 1.00 90.69 78 VAL A N 1
ATOM 612 C CA . VAL A 1 78 ? 10.309 -7.377 -9.711 1.00 90.69 78 VAL A CA 1
ATOM 613 C C . VAL A 1 78 ? 9.224 -6.415 -9.246 1.00 90.69 78 VAL A C 1
ATOM 615 O O . VAL A 1 78 ? 8.331 -6.825 -8.510 1.00 90.69 78 VAL A O 1
ATOM 618 N N . GLU A 1 79 ? 9.251 -5.163 -9.715 1.00 91.06 79 GLU A N 1
ATOM 619 C CA . GLU A 1 79 ? 8.215 -4.187 -9.358 1.00 91.06 79 GLU A CA 1
ATOM 620 C C . GLU A 1 79 ? 6.836 -4.646 -9.831 1.00 91.06 79 GLU A C 1
ATOM 622 O O . GLU A 1 79 ? 5.860 -4.487 -9.102 1.00 91.06 79 GLU A O 1
ATOM 627 N N . TYR A 1 80 ? 6.763 -5.277 -11.009 1.00 93.94 80 TYR A N 1
ATOM 628 C CA . TYR A 1 80 ? 5.529 -5.870 -11.517 1.00 93.94 80 TYR A CA 1
ATOM 629 C C . TYR A 1 80 ? 4.972 -6.948 -10.601 1.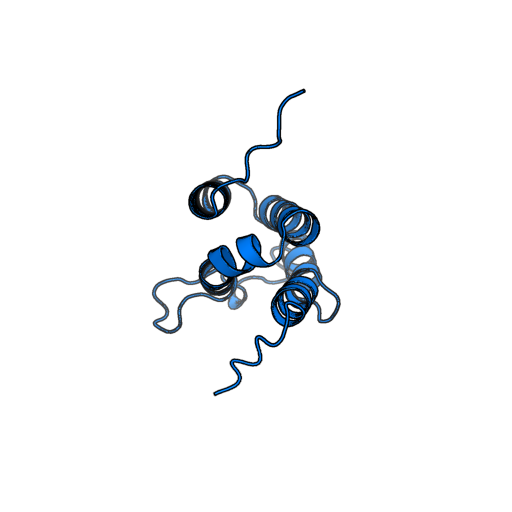00 93.94 80 TYR A C 1
ATOM 631 O O . TYR A 1 80 ? 3.811 -6.851 -10.210 1.00 93.94 80 TYR A O 1
ATOM 639 N N . SER A 1 81 ? 5.787 -7.931 -10.211 1.00 94.12 81 SER A N 1
ATOM 640 C CA . SER A 1 81 ? 5.348 -8.973 -9.275 1.00 94.12 81 SER A CA 1
ATOM 641 C C . SER A 1 81 ? 4.879 -8.359 -7.962 1.00 94.12 81 SER A C 1
ATOM 643 O O . SER A 1 81 ? 3.784 -8.661 -7.503 1.00 94.12 81 SER A O 1
ATOM 645 N N . THR A 1 82 ? 5.648 -7.416 -7.407 1.00 94.81 82 THR A N 1
ATOM 646 C CA . THR A 1 82 ? 5.288 -6.756 -6.147 1.00 94.81 82 THR A CA 1
ATOM 647 C C . THR A 1 82 ? 3.963 -5.997 -6.244 1.00 94.81 82 THR A C 1
ATOM 649 O O . THR A 1 82 ? 3.132 -6.108 -5.346 1.00 94.81 82 THR A O 1
ATOM 652 N N . ALA A 1 83 ? 3.733 -5.245 -7.324 1.00 95.12 83 ALA A N 1
ATOM 653 C CA . ALA A 1 83 ? 2.480 -4.521 -7.522 1.00 95.12 83 ALA A CA 1
ATOM 654 C C . ALA A 1 83 ? 1.288 -5.478 -7.679 1.00 95.12 83 ALA A C 1
ATOM 656 O O . ALA A 1 83 ? 0.224 -5.230 -7.114 1.00 95.12 83 ALA A O 1
ATOM 657 N N . MET A 1 84 ? 1.469 -6.574 -8.424 1.00 94.56 84 MET A N 1
ATOM 658 C CA . MET A 1 84 ? 0.428 -7.585 -8.620 1.00 94.56 84 MET A CA 1
ATOM 659 C C . MET A 1 84 ? 0.096 -8.318 -7.323 1.00 94.56 84 MET A C 1
ATOM 661 O O . MET A 1 84 ? -1.076 -8.453 -7.003 1.00 94.56 84 MET A O 1
ATOM 665 N N . GLU A 1 85 ? 1.098 -8.718 -6.541 1.00 96.12 85 GLU A N 1
ATOM 666 C CA . GLU A 1 85 ? 0.896 -9.337 -5.226 1.00 96.12 85 GLU A CA 1
ATOM 667 C C . GLU A 1 85 ? 0.212 -8.378 -4.243 1.00 96.12 85 GLU A C 1
ATOM 669 O O . GLU A 1 85 ? -0.659 -8.786 -3.474 1.00 96.12 85 GLU A O 1
ATOM 674 N N . PHE A 1 86 ? 0.574 -7.090 -4.277 1.00 97.31 86 PHE A N 1
ATOM 675 C CA . PHE A 1 86 ? -0.030 -6.078 -3.412 1.00 97.31 86 PHE A CA 1
ATOM 676 C C . PHE A 1 86 ? -1.524 -5.863 -3.718 1.00 97.31 86 PHE A C 1
ATOM 678 O O . PHE A 1 86 ? -2.338 -5.725 -2.797 1.00 97.31 86 PHE A O 1
ATOM 685 N N . LEU A 1 87 ? -1.871 -5.818 -5.009 1.00 96.44 87 LEU A N 1
ATOM 686 C CA . LEU A 1 87 ? -3.214 -5.523 -5.524 1.00 96.44 87 LEU A CA 1
ATOM 687 C C . LEU A 1 87 ? -4.076 -6.769 -5.781 1.00 96.44 87 LEU A C 1
ATOM 689 O O . LEU A 1 87 ? -5.226 -6.627 -6.198 1.00 96.44 87 LEU A O 1
ATOM 693 N N . ASP A 1 88 ? -3.541 -7.967 -5.550 1.00 96.31 88 ASP A N 1
ATOM 694 C CA . ASP A 1 88 ? -4.263 -9.227 -5.712 1.00 96.31 88 ASP A CA 1
ATOM 695 C C . ASP A 1 88 ? -5.579 -9.226 -4.901 1.00 96.31 88 ASP A C 1
ATOM 697 O O . ASP A 1 88 ? -5.638 -8.620 -3.823 1.00 96.31 88 ASP A O 1
ATOM 701 N N . PRO A 1 89 ? -6.642 -9.923 -5.351 1.00 94.25 89 PRO A N 1
ATOM 702 C CA . PRO A 1 89 ? -7.877 -10.066 -4.582 1.00 94.25 89 PRO A CA 1
ATOM 703 C C . PRO A 1 89 ? -7.687 -10.596 -3.147 1.00 94.25 89 PRO A C 1
ATOM 705 O O . PRO A 1 89 ? -8.498 -10.299 -2.269 1.00 94.25 89 PRO A O 1
ATOM 708 N N . SER A 1 90 ? -6.621 -11.361 -2.899 1.00 93.88 90 SER A N 1
ATOM 709 C CA . SER A 1 90 ? -6.212 -11.856 -1.573 1.00 93.88 90 SER A CA 1
ATOM 710 C C . SER A 1 90 ? -5.044 -11.060 -0.967 1.00 93.88 90 SER A C 1
ATOM 712 O O . SER A 1 90 ? -4.532 -11.403 0.105 1.00 93.88 90 SER A O 1
ATOM 714 N N . GLY A 1 91 ? -4.601 -10.012 -1.657 1.00 96.50 91 GLY A N 1
ATOM 715 C CA . GLY A 1 91 ? -3.446 -9.197 -1.327 1.00 96.50 91 GLY A CA 1
ATOM 716 C C . GLY A 1 91 ? -3.707 -8.135 -0.248 1.00 96.50 91 GLY A C 1
ATOM 717 O O . GLY A 1 91 ? -4.842 -7.928 0.200 1.00 96.50 91 GLY A O 1
ATOM 718 N N . PRO A 1 92 ? -2.642 -7.436 0.186 1.00 97.06 92 PRO A N 1
ATOM 719 C CA . PRO A 1 92 ? -2.687 -6.359 1.173 1.00 97.06 92 PRO A CA 1
ATOM 720 C C . PRO A 1 92 ? -3.772 -5.307 0.924 1.00 97.06 92 PRO A C 1
ATOM 722 O O . PRO A 1 92 ? -4.465 -4.927 1.867 1.00 97.06 92 PRO A O 1
ATOM 725 N N . MET A 1 93 ? -3.966 -4.864 -0.325 1.00 96.12 93 MET A N 1
ATOM 726 C CA . MET A 1 93 ? -4.962 -3.832 -0.632 1.00 96.12 93 MET A CA 1
ATOM 727 C C . MET A 1 93 ? -6.387 -4.297 -0.309 1.00 96.12 93 MET A C 1
ATOM 729 O O . MET A 1 93 ? -7.162 -3.561 0.301 1.00 96.12 93 MET A O 1
ATOM 733 N N . MET A 1 94 ? -6.733 -5.536 -0.661 1.00 95.81 94 MET A N 1
ATOM 734 C CA . MET A 1 94 ? -8.055 -6.077 -0.346 1.00 95.81 94 MET A CA 1
ATOM 735 C C . MET A 1 94 ? -8.231 -6.328 1.149 1.00 95.81 94 MET A C 1
ATOM 737 O O . MET A 1 94 ? -9.284 -6.008 1.698 1.00 95.81 94 MET A O 1
ATOM 741 N N . LYS A 1 95 ? -7.193 -6.818 1.839 1.00 95.25 95 LYS A N 1
ATOM 742 C CA . LYS A 1 95 ? -7.212 -6.944 3.306 1.00 95.25 95 LYS A CA 1
ATOM 743 C C . LYS A 1 95 ? -7.476 -5.604 3.991 1.00 95.25 95 LYS A C 1
ATOM 745 O O . LYS A 1 95 ? -8.258 -5.563 4.937 1.00 95.25 95 LYS A O 1
ATOM 750 N N . LEU A 1 96 ? -6.866 -4.520 3.504 1.00 95.50 96 LEU A N 1
ATOM 751 C CA . LEU A 1 96 ? -7.128 -3.169 3.997 1.00 95.50 96 LEU A CA 1
ATOM 752 C C . LEU A 1 96 ? -8.606 -2.804 3.838 1.00 95.50 96 LEU A C 1
ATOM 754 O O . LEU A 1 96 ? -9.230 -2.418 4.820 1.00 95.50 96 LEU A O 1
ATOM 758 N N . VAL A 1 97 ? -9.178 -2.971 2.642 1.00 94.62 97 VAL A N 1
ATOM 759 C CA . VAL A 1 97 ? -10.598 -2.666 2.392 1.00 94.62 97 VAL A CA 1
ATOM 760 C C . VAL A 1 97 ? -11.505 -3.430 3.359 1.00 94.62 97 VAL A C 1
ATOM 762 O O . VAL A 1 97 ? -12.352 -2.815 4.004 1.00 94.62 97 VAL A O 1
ATOM 765 N N . TYR A 1 98 ? -11.285 -4.735 3.540 1.00 93.12 98 TYR A N 1
ATOM 766 C CA . TYR A 1 98 ? -12.069 -5.529 4.491 1.00 93.12 98 TYR A CA 1
ATOM 767 C C . TYR A 1 98 ? -11.887 -5.070 5.940 1.00 93.12 98 TYR A C 1
ATOM 769 O O . TYR A 1 98 ? -12.863 -4.970 6.680 1.00 93.12 98 TYR A O 1
ATOM 777 N N . LYS A 1 99 ? -10.655 -4.747 6.348 1.00 93.12 99 LYS A N 1
ATOM 778 C CA . LYS A 1 99 ? -10.355 -4.241 7.695 1.00 93.12 99 LYS A CA 1
ATOM 779 C C . LYS A 1 99 ? -11.059 -2.910 7.974 1.00 93.12 99 LYS A C 1
ATOM 781 O O . LYS A 1 99 ? -11.543 -2.710 9.081 1.00 93.12 99 LYS A O 1
ATOM 786 N N . LEU A 1 100 ? -11.154 -2.029 6.977 1.00 92.25 100 LEU A N 1
ATOM 787 C CA . LEU A 1 100 ? -11.871 -0.753 7.080 1.00 92.25 100 LEU A CA 1
ATOM 788 C C . LEU A 1 100 ? -13.396 -0.926 7.108 1.00 92.25 100 LEU A C 1
ATOM 790 O O . LEU A 1 100 ? -14.077 -0.150 7.773 1.00 92.25 100 LEU A O 1
ATOM 794 N N . GLN A 1 101 ? -13.925 -1.926 6.397 1.00 88.12 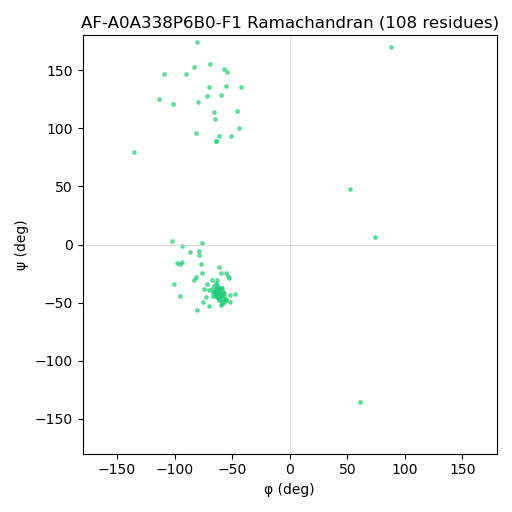101 GLN A N 1
ATOM 795 C CA . GLN A 1 101 ? -15.358 -2.244 6.354 1.00 88.12 101 GLN A CA 1
ATOM 796 C C . GLN A 1 101 ? -15.868 -2.957 7.611 1.00 88.12 101 GLN A C 1
ATOM 798 O O . GLN A 1 101 ? -17.063 -2.909 7.883 1.00 88.12 101 GLN A O 1
ATOM 803 N N . ALA A 1 102 ? -14.992 -3.651 8.339 1.00 81.94 102 ALA A N 1
ATOM 804 C CA . ALA A 1 102 ? -15.369 -4.449 9.500 1.00 81.94 102 ALA A CA 1
ATOM 805 C C . ALA A 1 102 ? -15.646 -3.628 10.772 1.00 81.94 102 ALA A C 1
ATOM 807 O O . ALA A 1 102 ? -16.239 -4.176 11.698 1.00 81.94 102 ALA A O 1
ATOM 808 N N . GLU A 1 103 ? -15.221 -2.358 10.853 1.00 65.88 103 GLU A N 1
ATOM 809 C CA . GLU A 1 103 ? -15.569 -1.517 12.007 1.00 65.88 103 GLU A CA 1
ATOM 810 C C . GLU A 1 103 ? -17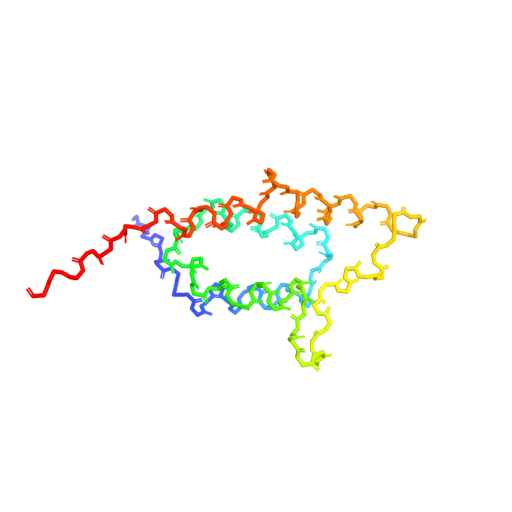.058 -1.152 11.998 1.00 65.88 103 GLU A C 1
ATOM 812 O O . GLU A 1 103 ? -17.630 -0.824 10.958 1.00 65.88 103 GLU A O 1
ATOM 817 N N . ASP A 1 104 ? -17.657 -1.274 13.185 1.00 57.94 104 ASP A N 1
ATOM 818 C CA . ASP A 1 104 ? -19.083 -1.405 13.450 1.00 57.94 104 ASP A CA 1
ATOM 819 C C . ASP A 1 104 ? -19.981 -0.480 12.621 1.00 57.94 104 ASP A C 1
ATOM 821 O O . ASP A 1 104 ? -19.780 0.736 12.535 1.00 57.94 104 ASP A O 1
ATOM 825 N N . TYR A 1 105 ? -21.060 -1.073 12.101 1.00 54.50 105 TYR A N 1
ATOM 826 C CA . TYR A 1 105 ? -22.286 -0.356 11.786 1.00 54.50 105 TYR A CA 1
ATOM 827 C C . TYR A 1 105 ? -22.689 0.442 13.033 1.00 54.50 105 TYR A C 1
ATOM 829 O O . TYR A 1 105 ? -23.365 -0.081 13.919 1.00 54.50 105 TYR A O 1
ATOM 837 N N . ASN A 1 106 ? -22.274 1.707 13.118 1.00 53.56 106 ASN A N 1
ATOM 838 C CA . ASN A 1 106 ? -22.894 2.664 14.016 1.00 53.56 106 ASN A CA 1
ATOM 839 C C . ASN A 1 106 ? -24.326 2.819 13.504 1.00 53.56 106 ASN A C 1
ATOM 841 O O . ASN A 1 106 ? -24.607 3.613 12.608 1.00 53.56 106 ASN A O 1
ATOM 845 N N . PHE A 1 107 ? -25.224 1.974 14.007 1.00 53.31 107 PHE A N 1
ATOM 846 C CA . PHE A 1 107 ? -26.647 2.233 13.943 1.00 53.31 107 PHE A CA 1
ATOM 847 C C . PHE A 1 107 ? -26.870 3.490 14.784 1.00 53.31 107 PHE A C 1
ATOM 849 O O . PHE A 1 107 ? -27.087 3.400 15.991 1.00 53.31 107 PHE A O 1
ATOM 856 N N . ASP A 1 108 ? -26.773 4.660 14.153 1.00 52.25 108 ASP A N 1
ATOM 857 C CA . ASP A 1 108 ? -27.405 5.870 14.665 1.00 52.25 108 ASP A CA 1
ATOM 858 C C . ASP A 1 108 ? -28.907 5.573 14.687 1.00 52.25 108 ASP A C 1
ATOM 860 O O . ASP A 1 108 ? -29.605 5.621 13.670 1.00 52.25 108 ASP A O 1
ATOM 864 N N . PHE A 1 109 ? -29.377 5.107 15.842 1.00 52.59 109 PHE A N 1
ATOM 865 C CA . PHE A 1 109 ? -30.794 4.929 16.098 1.00 52.59 109 PHE A CA 1
ATOM 866 C C . PHE A 1 109 ? -31.403 6.335 16.245 1.00 52.59 109 PHE A C 1
ATOM 868 O O . PHE A 1 109 ? -30.848 7.129 17.009 1.00 52.59 109 PHE A O 1
ATOM 875 N N . PRO A 1 110 ? -32.477 6.663 15.502 1.00 63.53 110 PRO A N 1
ATOM 876 C CA . PRO A 1 110 ? -33.096 7.988 15.526 1.00 63.53 110 PRO A CA 1
ATOM 877 C C . PRO A 1 110 ? -33.711 8.354 16.881 1.00 63.53 110 PRO A C 1
ATOM 879 O O . PRO A 1 110 ? -34.122 7.432 17.627 1.00 63.53 110 PRO A O 1
#

pLDDT: mean 85.53, std 15.12, range [34.25, 97.31]